Protein AF-A0A7C3S3N9-F1 (afdb_monomer)

Foldseek 3Di:
DKKKWKWFADPVPGTDTPDIGDDPDPDPVPDDPVNVLVVCCVVPVVPDDSVRMDIDMFDFDDPPPPDTDGDPPDDDDPPPPPDDDDDDDDDPDDDDDDDDDD

Radius of gyration: 27.32 Å; Cα contacts (8 Å, |Δi|>4): 95; chains: 1; bounding box: 39×74×64 Å

pLDDT: mean 71.43, std 19.49, range [36.66, 93.38]

Sequence (102 aa):
MVAYEFYVRDNSHGDRLIGILPERRKRLDRITDESIFRWASKVFNTMVDLRKVYFVSVTVQQNGRGFYFPEPRGRRKPNEMEKGGTPAASAPSSPSSRDEER

Nearest PDB structures (foldseek):
  8p0v-assembly1_M  TM=3.145E-01  e=1.426E+00  Homo sapiens
  6bk9-assembly1_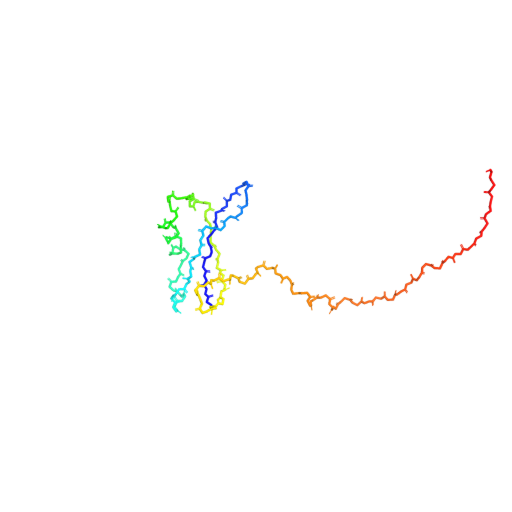A  TM=2.525E-01  e=1.426E+00  Doryteuthis pealeii
  6ll9-assembly1_B  TM=3.140E-01  e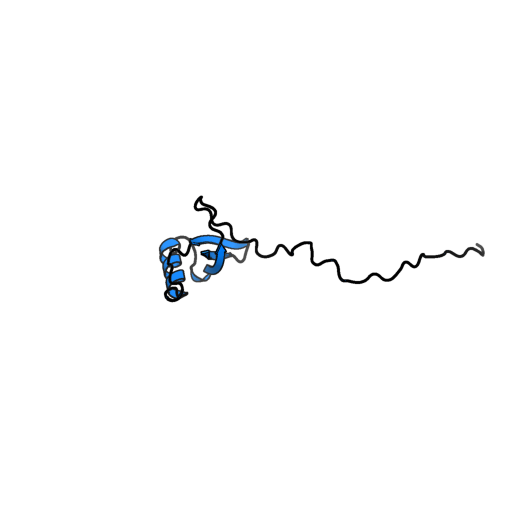=9.272E+00  Aeromonas hydrophila
  1h3q-assembly1_A  TM=3.244E-01  e=8.692E+00  Mus musculus

Structure (mmCIF, N/CA/C/O backbone):
data_AF-A0A7C3S3N9-F1
#
_entry.id   AF-A0A7C3S3N9-F1
#
loop_
_atom_site.group_PDB
_atom_site.id
_atom_site.type_symbol
_atom_site.label_atom_id
_atom_site.label_alt_id
_atom_site.label_comp_id
_atom_site.label_asym_id
_atom_site.label_entity_id
_atom_site.label_seq_id
_atom_site.pdbx_PDB_ins_code
_atom_site.Cartn_x
_atom_site.Cartn_y
_atom_site.Cartn_z
_atom_site.occupancy
_atom_site.B_iso_or_equiv
_atom_site.auth_seq_id
_atom_site.auth_comp_id
_atom_site.auth_asym_id
_atom_site.auth_atom_id
_atom_site.pdbx_PDB_model_num
ATOM 1 N N . MET A 1 1 ? -8.031 -8.086 11.714 1.00 80.75 1 MET A N 1
ATOM 2 C CA . MET A 1 1 ? -7.443 -6.740 11.506 1.00 80.75 1 MET A CA 1
ATOM 3 C C . MET A 1 1 ? -7.171 -6.559 10.017 1.00 80.75 1 MET A C 1
ATOM 5 O O . MET A 1 1 ? -7.115 -7.567 9.328 1.00 80.75 1 MET A O 1
ATOM 9 N N . VAL A 1 2 ? -7.049 -5.334 9.503 1.00 85.31 2 VAL A N 1
ATOM 10 C CA . VAL A 1 2 ? -6.697 -5.093 8.090 1.00 85.31 2 VAL A CA 1
ATOM 11 C C . VAL A 1 2 ? -5.201 -4.791 7.983 1.00 85.31 2 VAL A C 1
ATOM 13 O O . VAL A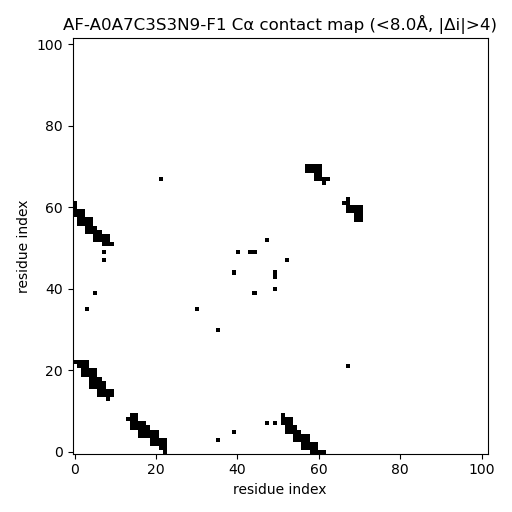 1 2 ? -4.623 -4.184 8.883 1.00 85.31 2 VAL A O 1
ATOM 16 N N . ALA A 1 3 ? -4.566 -5.220 6.903 1.00 88.75 3 ALA A N 1
ATOM 17 C CA . ALA A 1 3 ? -3.250 -4.747 6.496 1.00 88.75 3 ALA A CA 1
ATOM 18 C C . ALA A 1 3 ? -3.249 -4.453 4.992 1.00 88.75 3 ALA A C 1
ATOM 20 O O . ALA A 1 3 ? -4.100 -4.953 4.256 1.00 88.75 3 ALA A O 1
ATOM 21 N N . TYR A 1 4 ? -2.303 -3.635 4.550 1.00 91.12 4 TYR A N 1
ATOM 22 C CA . TYR A 1 4 ? -2.098 -3.303 3.145 1.00 91.12 4 TYR A CA 1
ATOM 23 C C . TYR A 1 4 ? -0.775 -3.896 2.690 1.00 91.12 4 TYR A C 1
ATOM 25 O O . TYR A 1 4 ? 0.281 -3.534 3.209 1.00 91.12 4 TYR A O 1
ATOM 33 N N . GLU A 1 5 ? -0.833 -4.828 1.750 1.00 91.62 5 GLU A N 1
ATOM 34 C CA . GLU A 1 5 ? 0.355 -5.387 1.113 1.00 91.62 5 GLU A CA 1
ATOM 35 C C . GLU A 1 5 ? 0.690 -4.556 -0.116 1.00 91.62 5 GLU A C 1
ATOM 37 O O . GLU A 1 5 ? -0.193 -4.252 -0.916 1.00 91.62 5 GLU A O 1
ATOM 42 N N . PHE A 1 6 ? 1.962 -4.211 -0.269 1.00 92.69 6 PHE A N 1
ATOM 43 C CA . PHE A 1 6 ? 2.473 -3.464 -1.407 1.00 92.69 6 PHE A CA 1
ATOM 44 C C . PHE A 1 6 ? 3.247 -4.390 -2.321 1.00 92.69 6 PHE A C 1
ATOM 46 O O . PHE A 1 6 ? 4.129 -5.124 -1.871 1.00 92.69 6 PHE A O 1
ATOM 53 N N . TYR A 1 7 ? 2.960 -4.293 -3.609 1.00 92.31 7 TYR A N 1
ATOM 54 C CA . TYR A 1 7 ? 3.609 -5.067 -4.648 1.00 92.31 7 TYR A CA 1
ATOM 55 C C . TYR A 1 7 ? 4.197 -4.139 -5.694 1.00 92.31 7 TYR A C 1
ATOM 57 O O . TYR A 1 7 ? 3.597 -3.122 -6.031 1.00 92.31 7 TYR A O 1
ATOM 65 N N . VAL A 1 8 ? 5.352 -4.511 -6.237 1.00 92.19 8 VAL A N 1
ATOM 66 C CA . VAL A 1 8 ? 5.878 -3.923 -7.467 1.00 92.19 8 VAL A CA 1
ATOM 67 C C . VAL A 1 8 ? 5.617 -4.887 -8.614 1.00 92.19 8 VAL A C 1
ATOM 69 O O . VAL A 1 8 ? 5.965 -6.068 -8.535 1.00 92.19 8 VAL A O 1
ATOM 72 N N . ARG A 1 9 ? 5.002 -4.383 -9.683 1.00 90.00 9 ARG A N 1
ATOM 73 C CA . ARG A 1 9 ? 4.832 -5.142 -10.917 1.00 90.00 9 ARG A CA 1
ATOM 74 C C . ARG A 1 9 ? 6.140 -5.152 -11.694 1.00 90.00 9 ARG A C 1
ATOM 76 O O . ARG A 1 9 ? 6.600 -4.110 -12.166 1.00 90.00 9 ARG A O 1
ATOM 83 N N . ASP A 1 10 ? 6.725 -6.334 -11.830 1.00 85.00 10 ASP A N 1
ATOM 84 C CA . ASP A 1 10 ? 7.879 -6.572 -12.683 1.00 85.00 10 ASP A CA 1
ATOM 85 C C . ASP A 1 10 ? 7.454 -7.387 -13.905 1.00 85.00 10 ASP A C 1
ATOM 87 O O . ASP A 1 10 ? 6.924 -8.490 -13.781 1.00 85.00 10 ASP A O 1
ATOM 91 N N . ASN A 1 11 ? 7.706 -6.852 -15.098 1.00 79.62 11 ASN A N 1
ATOM 92 C CA . ASN A 1 11 ? 7.356 -7.520 -16.349 1.00 79.62 11 ASN A CA 1
ATOM 93 C C . ASN A 1 11 ? 8.109 -8.849 -16.530 1.00 79.62 11 ASN A C 1
ATOM 95 O O . ASN A 1 11 ? 7.618 -9.722 -17.239 1.00 79.62 11 ASN A O 1
ATOM 99 N N . SER A 1 12 ? 9.273 -9.010 -15.894 1.00 83.25 12 SER A N 1
ATOM 100 C CA . SER A 1 12 ? 10.117 -10.202 -16.038 1.00 83.25 12 SER A CA 1
ATOM 101 C C . SER A 1 12 ? 9.868 -11.259 -14.960 1.00 83.25 12 SER A C 1
ATOM 103 O O . SER A 1 12 ? 10.080 -12.445 -15.200 1.00 83.25 12 SER A O 1
ATOM 105 N N . HIS A 1 13 ? 9.438 -10.845 -13.765 1.00 79.62 13 HIS A N 1
ATOM 106 C CA . HIS A 1 13 ? 9.367 -11.712 -12.579 1.00 79.62 13 HIS A CA 1
ATOM 107 C C . HIS A 1 13 ? 7.976 -11.781 -11.935 1.00 79.62 13 HIS A C 1
ATOM 109 O O . HIS A 1 13 ? 7.809 -12.446 -10.913 1.00 79.62 13 HIS A O 1
ATOM 115 N N . GLY A 1 14 ? 6.980 -11.117 -12.524 1.00 86.31 14 GLY A N 1
ATOM 116 C CA . GLY A 1 14 ? 5.647 -10.998 -11.951 1.00 86.31 14 GLY A CA 1
ATOM 117 C C . GLY A 1 14 ? 5.598 -10.013 -10.783 1.00 86.31 14 GLY A C 1
ATOM 118 O O . GLY A 1 14 ? 6.461 -9.148 -10.613 1.00 86.31 14 GLY A O 1
ATOM 119 N N 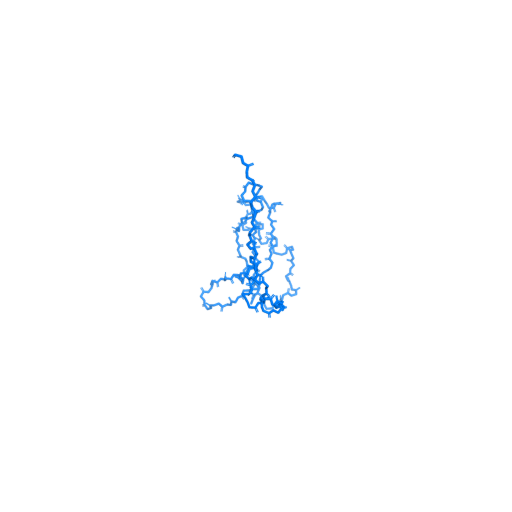. ASP A 1 15 ? 4.550 -10.126 -9.975 1.00 90.44 15 ASP A N 1
ATOM 120 C CA . ASP A 1 15 ? 4.313 -9.207 -8.867 1.00 90.44 15 ASP A CA 1
ATOM 121 C C . ASP A 1 15 ? 5.150 -9.606 -7.640 1.00 90.44 15 ASP A C 1
ATOM 123 O O . ASP A 1 15 ? 5.038 -10.719 -7.121 1.00 90.44 15 ASP A O 1
ATOM 127 N N . ARG A 1 16 ? 5.991 -8.687 -7.152 1.00 90.31 16 ARG A N 1
ATOM 128 C CA . ARG A 1 16 ? 6.873 -8.916 -5.994 1.00 90.31 16 ARG A CA 1
ATOM 129 C C . ARG A 1 16 ? 6.409 -8.116 -4.787 1.00 90.31 16 ARG A C 1
ATOM 131 O O . ARG A 1 16 ? 6.229 -6.907 -4.896 1.00 90.31 16 ARG A O 1
ATOM 138 N N . LEU A 1 17 ? 6.250 -8.775 -3.639 1.00 90.31 17 LEU A N 1
ATOM 139 C CA . LEU A 1 17 ? 5.909 -8.119 -2.374 1.00 90.31 17 LEU A CA 1
ATOM 140 C C . LEU A 1 17 ? 7.082 -7.245 -1.909 1.00 90.31 17 LEU A C 1
ATOM 142 O O . LEU A 1 17 ? 8.195 -7.742 -1.748 1.00 90.31 17 LEU A O 1
ATOM 146 N N . ILE A 1 18 ? 6.823 -5.961 -1.666 1.00 90.31 18 ILE A N 1
ATOM 147 C CA . ILE A 1 18 ? 7.831 -4.988 -1.211 1.00 90.31 18 ILE A CA 1
ATOM 148 C C . ILE A 1 18 ? 7.606 -4.522 0.229 1.00 90.31 18 ILE A C 1
ATOM 150 O O . ILE A 1 18 ? 8.526 -4.014 0.865 1.00 90.31 18 ILE A O 1
ATOM 154 N N . GLY A 1 19 ? 6.407 -4.721 0.779 1.00 88.56 19 GLY A N 1
ATOM 155 C CA . GLY A 1 19 ? 6.162 -4.451 2.189 1.00 88.56 19 GLY A CA 1
ATOM 156 C C . GLY A 1 19 ? 4.710 -4.599 2.608 1.00 88.56 19 GLY A C 1
ATOM 157 O O . GLY A 1 19 ? 3.819 -4.811 1.791 1.00 88.56 19 GLY A O 1
ATOM 158 N N . ILE A 1 20 ? 4.491 -4.487 3.915 1.00 89.81 20 ILE A N 1
ATOM 159 C CA . ILE A 1 20 ? 3.182 -4.629 4.549 1.00 89.81 20 ILE A CA 1
ATOM 160 C C . ILE A 1 20 ? 2.990 -3.451 5.503 1.00 89.81 20 ILE A C 1
ATOM 162 O O . ILE A 1 20 ? 3.844 -3.197 6.353 1.00 89.81 20 ILE A O 1
ATOM 166 N N . LEU A 1 21 ? 1.860 -2.755 5.387 1.00 89.69 21 LEU A N 1
ATOM 167 C CA . LEU A 1 21 ? 1.396 -1.741 6.330 1.00 89.69 21 LEU A CA 1
ATOM 168 C C . LEU A 1 21 ? 0.225 -2.309 7.141 1.00 89.69 21 LEU A C 1
ATOM 170 O O . LEU A 1 21 ? -0.903 -2.350 6.646 1.00 89.69 21 LEU A O 1
ATOM 174 N N . PRO A 1 22 ? 0.452 -2.746 8.390 1.00 87.44 22 PRO A N 1
ATOM 175 C CA . PRO A 1 22 ? -0.627 -3.160 9.273 1.00 87.44 22 PRO A CA 1
ATOM 176 C C . PRO A 1 22 ? -1.468 -1.948 9.665 1.00 87.44 22 PRO A C 1
ATOM 178 O O . PRO A 1 22 ? -0.924 -0.954 10.157 1.00 87.44 22 PRO A O 1
ATOM 181 N N . GLU A 1 23 ? -2.785 -2.030 9.501 1.00 87.56 23 GLU A N 1
ATOM 182 C CA . GLU A 1 23 ? -3.662 -0.954 9.940 1.00 87.56 23 GLU A CA 1
ATOM 183 C C . GLU A 1 23 ? -3.854 -1.024 11.455 1.00 87.56 23 GLU A C 1
ATOM 185 O O . GLU A 1 23 ? -4.363 -2.005 11.997 1.00 87.56 23 GLU A O 1
ATOM 190 N N . ARG A 1 24 ? -3.433 0.038 12.145 1.00 81.38 24 ARG A N 1
ATOM 191 C CA . ARG A 1 24 ? -3.464 0.130 13.612 1.00 81.38 24 ARG A CA 1
ATOM 192 C C . ARG A 1 24 ? -4.585 1.029 14.130 1.00 81.38 24 ARG A C 1
ATOM 194 O O . ARG A 1 24 ? -4.844 1.051 15.333 1.00 81.38 24 ARG A O 1
ATOM 201 N N . ARG A 1 25 ? -5.244 1.804 13.266 1.00 82.50 25 ARG A N 1
ATOM 202 C CA . ARG A 1 25 ? -6.340 2.696 13.652 1.00 82.50 25 ARG A CA 1
ATOM 203 C C . ARG A 1 25 ? -7.627 1.891 13.800 1.00 82.50 25 ARG A C 1
ATOM 205 O O . ARG A 1 25 ? -7.976 1.078 12.955 1.00 82.50 25 ARG A O 1
ATOM 212 N N . LYS A 1 26 ? -8.386 2.189 14.858 1.00 75.81 26 LYS A N 1
ATOM 213 C CA . LYS A 1 26 ? -9.725 1.613 15.089 1.00 75.81 26 LYS A CA 1
ATOM 214 C C . LYS A 1 26 ? -10.791 2.164 14.131 1.00 75.81 26 LYS A C 1
ATOM 216 O O . LYS A 1 26 ? -11.844 1.562 13.973 1.00 75.81 26 LYS A O 1
ATOM 221 N N . ARG A 1 27 ? -10.524 3.324 13.526 1.00 77.81 27 ARG A N 1
ATOM 222 C CA . ARG A 1 27 ? -11.424 4.059 12.633 1.00 77.81 27 ARG A CA 1
ATOM 223 C C . ARG A 1 27 ? -10.954 3.923 11.190 1.00 77.81 27 ARG A C 1
ATOM 225 O O . ARG A 1 27 ? -10.054 4.648 10.768 1.00 77.81 27 ARG A O 1
ATOM 232 N N . LEU A 1 28 ? -11.539 2.959 10.479 1.00 71.06 28 LEU A N 1
ATOM 233 C CA . LEU A 1 28 ? -11.195 2.656 9.086 1.00 71.06 28 LEU A CA 1
ATOM 234 C C . LEU A 1 28 ? -11.686 3.735 8.107 1.00 71.06 28 LEU A C 1
ATOM 236 O O . LEU A 1 28 ? -11.101 3.905 7.047 1.00 71.06 28 LEU A O 1
ATOM 240 N N . ASP A 1 29 ? -12.691 4.521 8.500 1.00 77.06 29 ASP A N 1
ATOM 241 C CA . ASP A 1 29 ? -13.289 5.615 7.721 1.00 77.06 29 ASP A CA 1
ATOM 242 C C . ASP A 1 29 ? -12.318 6.763 7.406 1.00 77.06 29 ASP A C 1
ATOM 244 O O . ASP A 1 29 ? -12.565 7.572 6.518 1.00 77.06 29 ASP A O 1
ATOM 248 N N . ARG A 1 30 ? -11.199 6.843 8.131 1.00 77.50 30 ARG A N 1
ATOM 249 C CA . ARG A 1 30 ? -10.163 7.864 7.919 1.00 77.50 30 ARG A CA 1
ATOM 250 C C . ARG A 1 30 ? -9.053 7.425 6.971 1.00 77.50 30 ARG A C 1
ATOM 252 O O . ARG A 1 30 ? -8.129 8.203 6.737 1.00 77.50 30 ARG A O 1
ATOM 259 N N . ILE A 1 31 ? -9.088 6.184 6.495 1.00 83.56 31 ILE A N 1
ATOM 260 C CA . ILE A 1 31 ? -8.044 5.645 5.632 1.00 83.56 31 ILE A CA 1
ATOM 261 C C . ILE A 1 31 ? -8.483 5.827 4.190 1.00 83.56 31 ILE A C 1
ATOM 263 O O . ILE A 1 31 ? -9.533 5.344 3.782 1.00 83.56 31 ILE A O 1
ATOM 267 N N . THR A 1 32 ? -7.652 6.525 3.431 1.00 89.81 32 THR A N 1
ATOM 268 C CA . THR A 1 32 ? -7.838 6.718 1.996 1.00 89.81 32 THR A CA 1
ATOM 269 C C . THR A 1 32 ? -6.696 6.065 1.238 1.00 89.81 32 THR A C 1
ATOM 271 O O . THR A 1 32 ? -5.576 5.978 1.755 1.00 89.81 32 THR A O 1
ATOM 274 N N . ASP A 1 33 ? -6.951 5.683 -0.007 1.00 90.25 33 ASP A N 1
ATOM 275 C CA . ASP A 1 33 ? -5.927 5.157 -0.914 1.00 90.25 33 ASP A CA 1
ATOM 276 C C . ASP A 1 33 ? -4.736 6.119 -1.023 1.00 90.25 33 ASP A C 1
ATOM 278 O O . ASP A 1 33 ? -3.585 5.702 -0.940 1.00 90.25 33 ASP A O 1
ATOM 282 N N . GLU A 1 34 ? -5.006 7.427 -1.057 1.00 90.88 34 GLU A N 1
ATOM 283 C CA . GLU A 1 34 ? -3.992 8.487 -1.022 1.00 90.88 34 GLU A CA 1
ATOM 284 C C . GLU A 1 34 ? -3.103 8.407 0.231 1.00 90.88 34 GLU A C 1
ATOM 286 O O . GLU A 1 34 ? -1.885 8.552 0.155 1.00 90.88 34 GLU A O 1
ATOM 291 N N . SER A 1 35 ? -3.683 8.158 1.410 1.00 90.00 35 SER A N 1
ATOM 292 C CA . SER A 1 35 ? -2.913 8.044 2.655 1.00 90.00 35 SER A CA 1
ATOM 293 C C . SER A 1 35 ? -2.005 6.809 2.670 1.00 90.00 35 SER A C 1
ATOM 295 O O . SER A 1 35 ? -0.872 6.880 3.156 1.00 90.00 35 SER A O 1
ATOM 297 N N . ILE A 1 36 ? -2.483 5.703 2.094 1.00 90.44 36 ILE A N 1
ATOM 298 C CA . ILE A 1 36 ? -1.749 4.444 1.950 1.00 90.44 36 ILE A CA 1
ATOM 299 C C . ILE A 1 36 ? -0.601 4.642 0.953 1.00 90.44 36 ILE A C 1
ATOM 301 O O . ILE A 1 36 ? 0.545 4.291 1.242 1.00 90.44 36 ILE A O 1
ATOM 305 N N . PHE A 1 37 ? -0.877 5.289 -0.179 1.00 89.75 37 PHE A N 1
ATOM 306 C CA . PHE A 1 37 ? 0.116 5.561 -1.211 1.00 89.75 37 PHE A CA 1
ATOM 307 C C . PHE A 1 37 ? 1.178 6.560 -0.740 1.00 89.75 37 PHE A C 1
ATOM 309 O O . PHE A 1 37 ? 2.366 6.333 -0.935 1.00 89.75 37 PHE A O 1
ATOM 316 N N . ARG A 1 38 ? 0.795 7.618 -0.012 1.00 91.06 38 ARG A N 1
ATOM 317 C CA . ARG A 1 38 ? 1.753 8.544 0.620 1.00 91.06 38 ARG A CA 1
ATOM 318 C C . ARG A 1 38 ? 2.692 7.843 1.589 1.00 91.06 38 ARG A C 1
ATOM 320 O O . ARG A 1 38 ? 3.860 8.223 1.678 1.00 91.06 38 ARG A O 1
ATOM 327 N N . TRP A 1 39 ? 2.197 6.857 2.336 1.00 90.88 39 TRP A N 1
ATOM 328 C CA . TRP A 1 39 ? 3.055 6.039 3.186 1.00 90.88 39 TRP A CA 1
ATOM 329 C C . TRP A 1 39 ? 4.052 5.241 2.340 1.00 90.88 39 TRP A C 1
ATOM 331 O O . TRP A 1 39 ? 5.250 5.320 2.600 1.00 90.88 39 TRP A O 1
ATOM 341 N N . ALA A 1 40 ? 3.587 4.569 1.284 1.00 89.12 40 ALA A N 1
ATOM 342 C CA . ALA A 1 40 ? 4.451 3.821 0.372 1.00 89.12 40 ALA A CA 1
ATOM 343 C C . ALA A 1 40 ? 5.519 4.703 -0.281 1.00 89.12 40 ALA A C 1
ATOM 345 O O . ALA A 1 40 ? 6.688 4.332 -0.291 1.00 89.12 40 ALA A O 1
ATOM 346 N N . SER A 1 41 ? 5.157 5.903 -0.737 1.00 89.38 41 SER A N 1
ATOM 347 C CA . SER A 1 41 ? 6.117 6.874 -1.259 1.00 89.38 41 SER A CA 1
ATOM 348 C C . SER A 1 41 ? 7.164 7.236 -0.206 1.00 89.38 41 SER A C 1
ATOM 350 O O . SER A 1 41 ? 8.354 7.221 -0.485 1.00 89.38 41 SER A O 1
ATOM 352 N N . LYS A 1 42 ? 6.776 7.496 1.045 1.00 90.06 42 LYS A N 1
ATOM 353 C CA . LYS A 1 42 ? 7.759 7.816 2.093 1.00 90.06 42 LYS A CA 1
ATOM 354 C C . LYS A 1 42 ? 8.732 6.673 2.387 1.00 90.06 42 LYS A C 1
ATOM 356 O O . LYS A 1 42 ? 9.874 6.947 2.737 1.00 90.06 42 LYS A O 1
ATOM 361 N N . VAL A 1 43 ? 8.286 5.424 2.273 1.00 88.88 43 VAL A N 1
ATOM 362 C CA . VAL A 1 43 ? 9.092 4.248 2.634 1.00 88.88 43 VAL A CA 1
ATOM 363 C C . VAL A 1 43 ? 9.911 3.718 1.454 1.00 88.88 43 VAL A C 1
ATOM 365 O O . VAL A 1 43 ? 11.047 3.300 1.652 1.00 88.88 43 VAL A O 1
ATOM 368 N N . PHE A 1 44 ? 9.371 3.752 0.232 1.00 86.50 44 PHE A N 1
ATOM 369 C CA . PHE A 1 44 ? 9.941 3.052 -0.924 1.00 86.50 44 PHE A CA 1
ATOM 370 C C . PHE A 1 44 ? 10.411 3.958 -2.076 1.00 86.50 44 PHE A C 1
ATOM 372 O O . PHE A 1 44 ? 10.988 3.437 -3.027 1.00 86.50 44 PHE A O 1
ATOM 379 N N . ASN A 1 45 ? 10.214 5.284 -2.026 1.00 79.50 45 ASN A N 1
ATOM 380 C CA . ASN A 1 45 ? 10.490 6.191 -3.162 1.00 79.50 45 ASN A CA 1
ATOM 381 C C . ASN A 1 45 ? 11.936 6.158 -3.689 1.00 79.50 45 ASN A C 1
ATOM 383 O O . ASN A 1 45 ? 12.170 6.492 -4.843 1.00 79.50 45 ASN A O 1
ATOM 387 N N . THR A 1 46 ? 12.915 5.749 -2.884 1.00 78.69 46 THR A N 1
ATOM 388 C CA . THR A 1 46 ? 14.314 5.616 -3.328 1.00 78.69 46 THR A CA 1
ATOM 389 C C . THR A 1 46 ? 14.665 4.221 -3.848 1.00 78.69 46 THR A C 1
ATOM 391 O O . THR A 1 46 ? 15.748 4.038 -4.395 1.00 78.69 46 THR A O 1
ATOM 394 N N . MET A 1 47 ? 13.778 3.236 -3.677 1.00 80.50 47 MET A N 1
ATOM 395 C CA . MET A 1 47 ? 14.057 1.819 -3.937 1.00 80.50 47 MET A CA 1
ATOM 396 C C . MET A 1 47 ? 13.267 1.246 -5.117 1.00 80.50 47 MET A C 1
ATOM 398 O O . MET A 1 47 ? 13.721 0.287 -5.736 1.00 80.50 47 MET A O 1
ATOM 402 N N . VAL A 1 48 ? 12.092 1.801 -5.436 1.00 83.81 48 VAL A N 1
ATOM 403 C CA . VAL A 1 48 ? 11.209 1.277 -6.492 1.00 83.81 48 VAL A CA 1
ATOM 404 C C . VAL A 1 48 ? 10.546 2.397 -7.294 1.00 83.81 48 VAL A C 1
ATOM 406 O O . VAL A 1 48 ? 10.256 3.471 -6.770 1.00 83.81 48 VAL A O 1
ATOM 409 N N . ASP A 1 49 ? 10.248 2.126 -8.568 1.00 88.25 49 ASP A N 1
ATOM 410 C CA . ASP A 1 49 ? 9.403 3.003 -9.385 1.00 88.25 49 ASP A CA 1
ATOM 411 C C . ASP A 1 49 ? 7.959 2.932 -8.878 1.00 88.25 49 ASP A C 1
ATOM 413 O O . ASP A 1 49 ? 7.251 1.952 -9.122 1.00 88.25 49 ASP A O 1
ATOM 417 N N . LEU A 1 50 ? 7.519 3.980 -8.178 1.00 86.94 50 LEU A N 1
ATOM 418 C CA . LEU A 1 50 ? 6.187 4.060 -7.573 1.00 86.94 50 LEU A CA 1
ATOM 419 C C . LEU A 1 50 ? 5.052 3.884 -8.591 1.00 86.94 50 LEU A C 1
ATOM 421 O O . LEU A 1 50 ? 3.979 3.425 -8.219 1.00 86.94 50 LEU A O 1
ATOM 425 N N . ARG A 1 51 ? 5.279 4.167 -9.881 1.00 89.12 51 ARG A N 1
ATOM 426 C CA . ARG A 1 51 ? 4.275 3.947 -10.942 1.00 89.12 51 ARG A CA 1
ATOM 427 C C . ARG A 1 51 ? 3.956 2.472 -11.174 1.00 89.12 51 ARG A C 1
ATOM 429 O O . ARG A 1 51 ? 2.917 2.151 -11.740 1.00 89.12 51 ARG A O 1
ATOM 436 N N . LYS A 1 52 ? 4.855 1.582 -10.756 1.00 90.69 52 LYS A N 1
ATOM 437 C CA . LYS A 1 52 ? 4.691 0.126 -10.832 1.00 90.69 52 LYS A CA 1
ATOM 438 C C . LYS A 1 52 ? 4.212 -0.468 -9.513 1.00 90.69 52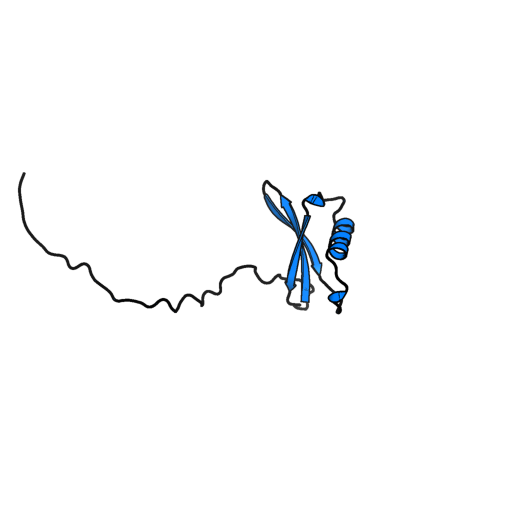 LYS A C 1
ATOM 440 O O . LYS A 1 52 ? 4.018 -1.681 -9.438 1.00 90.69 52 LYS A O 1
ATOM 445 N N . VAL A 1 53 ? 4.062 0.360 -8.479 1.00 91.69 53 VAL A N 1
ATOM 446 C CA . VAL A 1 53 ? 3.613 -0.075 -7.163 1.00 91.69 53 VAL A CA 1
ATOM 447 C C . VAL A 1 53 ? 2.097 -0.043 -7.107 1.00 91.69 53 VAL A C 1
ATOM 449 O O . VAL A 1 53 ? 1.465 0.954 -7.447 1.00 91.69 53 VAL A O 1
ATOM 452 N N . TYR A 1 54 ? 1.517 -1.132 -6.626 1.00 93.00 54 TYR A N 1
ATOM 453 C CA . TYR A 1 54 ? 0.113 -1.198 -6.261 1.00 93.00 54 TYR A CA 1
ATOM 454 C C . TYR A 1 54 ? -0.017 -1.814 -4.871 1.00 93.00 54 TYR A C 1
ATOM 456 O O . TYR A 1 54 ? 0.924 -2.419 -4.349 1.00 93.00 54 TYR A O 1
ATOM 464 N N . PHE A 1 55 ? -1.179 -1.643 -4.251 1.00 93.38 55 PHE A N 1
ATOM 465 C CA . PHE A 1 55 ? -1.465 -2.255 -2.963 1.0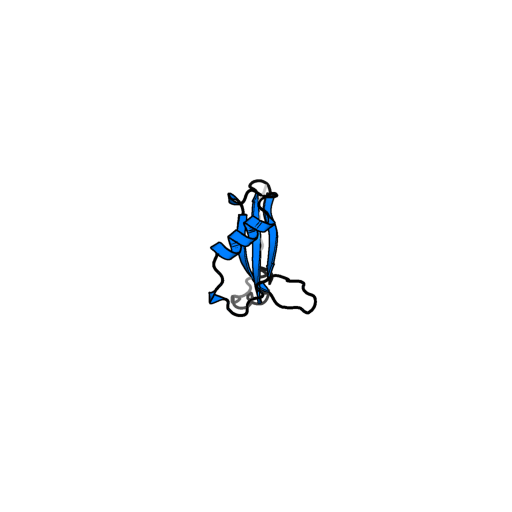0 93.38 55 PHE A CA 1
ATOM 466 C C . PHE A 1 55 ? -2.785 -3.006 -2.990 1.00 93.38 55 PHE A C 1
ATOM 468 O O . PHE A 1 55 ? -3.655 -2.754 -3.822 1.00 93.38 55 PHE A O 1
ATOM 475 N N . VAL A 1 56 ? -2.919 -3.936 -2.057 1.00 92.12 56 VAL A N 1
ATOM 476 C CA . VAL A 1 56 ? -4.129 -4.727 -1.849 1.00 92.12 56 VAL A CA 1
ATOM 477 C C . VAL A 1 56 ? -4.431 -4.792 -0.362 1.00 92.12 56 VAL A C 1
ATOM 479 O O . VAL A 1 56 ? -3.529 -4.907 0.471 1.00 92.12 56 VAL A O 1
ATOM 482 N N . SER A 1 57 ? -5.712 -4.703 -0.018 1.00 89.75 57 SER A N 1
ATOM 483 C CA . SER A 1 57 ? -6.167 -4.877 1.355 1.00 89.75 57 SER A CA 1
ATOM 484 C C . SER A 1 57 ? -6.280 -6.365 1.685 1.00 89.75 57 SER A C 1
ATOM 486 O O . SER A 1 57 ? -6.804 -7.171 0.914 1.00 89.75 57 SER A O 1
ATOM 488 N N . VAL A 1 58 ? -5.769 -6.748 2.851 1.00 85.94 58 VAL A N 1
ATOM 489 C CA . VAL A 1 58 ? -5.883 -8.103 3.394 1.00 85.94 58 VAL A CA 1
ATOM 490 C C . VAL A 1 58 ? -6.480 -8.073 4.778 1.00 85.94 58 VAL A C 1
ATOM 492 O O . VAL A 1 58 ? -6.172 -7.207 5.596 1.00 85.94 58 VAL A O 1
ATOM 495 N N . THR A 1 59 ? -7.311 -9.070 5.057 1.00 85.12 59 THR A N 1
ATOM 496 C CA . THR A 1 59 ? -7.704 -9.372 6.428 1.00 85.12 59 THR A CA 1
ATOM 497 C C . THR A 1 59 ? -6.654 -10.298 7.026 1.00 85.12 59 THR A C 1
ATOM 499 O O . THR A 1 59 ? -6.337 -11.339 6.459 1.00 85.12 59 THR A O 1
ATOM 502 N N . VAL A 1 60 ? -6.104 -9.895 8.165 1.00 77.25 60 VAL A N 1
ATOM 503 C CA . VAL A 1 60 ? -5.071 -10.617 8.909 1.00 77.25 60 VAL A CA 1
ATOM 504 C C . VAL A 1 60 ? -5.578 -10.949 10.308 1.00 77.25 60 VAL A C 1
ATOM 506 O O . VAL A 1 60 ? -6.221 -10.120 10.973 1.00 77.25 60 VAL A O 1
ATOM 509 N N . GLN A 1 61 ? -5.284 -12.164 10.764 1.00 72.81 61 GLN A N 1
ATOM 510 C CA . GLN A 1 61 ? -5.501 -12.572 12.150 1.00 72.81 61 GLN A CA 1
ATOM 511 C C . GLN A 1 61 ? -4.304 -12.132 13.004 1.00 72.81 61 GLN A C 1
ATOM 513 O O . GLN A 1 61 ? -3.155 -12.180 12.565 1.00 72.81 61 GLN A O 1
ATOM 518 N N . GLN A 1 62 ? -4.568 -11.619 14.207 1.00 66.62 62 GLN A N 1
ATOM 519 C CA . GLN A 1 62 ? -3.518 -11.121 15.094 1.00 66.62 62 GLN A CA 1
ATOM 520 C C . GLN A 1 62 ? -3.026 -12.256 15.993 1.00 66.62 62 GLN A C 1
ATOM 522 O O . GLN A 1 62 ? -3.587 -12.509 17.055 1.00 66.62 62 GLN A O 1
ATOM 527 N N . ASN A 1 63 ? -1.941 -12.916 15.601 1.00 60.78 63 ASN A N 1
ATOM 528 C CA . ASN A 1 63 ? -1.444 -14.088 16.323 1.00 60.78 63 ASN A CA 1
ATOM 529 C C . ASN A 1 63 ? -0.418 -13.690 17.393 1.00 60.78 63 ASN A C 1
ATOM 531 O O . ASN A 1 63 ? 0.692 -14.201 17.357 1.00 60.78 63 ASN A O 1
ATOM 535 N N . GLY A 1 64 ? -0.723 -12.732 18.281 1.00 53.56 64 GLY A N 1
ATOM 536 C CA . GLY A 1 64 ? 0.053 -12.365 19.490 1.00 53.56 64 GLY A CA 1
ATOM 537 C C . GLY A 1 64 ? 1.544 -11.972 19.356 1.00 53.56 64 GLY A C 1
ATOM 538 O O . GLY A 1 64 ? 2.099 -11.388 20.277 1.00 53.56 64 GLY A O 1
ATOM 539 N N . ARG A 1 65 ? 2.204 -12.251 18.228 1.00 59.00 65 ARG A N 1
ATOM 540 C CA . ARG A 1 65 ? 3.658 -12.185 18.011 1.00 59.00 65 ARG A CA 1
ATOM 541 C C . ARG A 1 65 ? 4.060 -11.133 16.973 1.00 59.00 65 ARG A C 1
ATOM 543 O O . ARG A 1 65 ? 5.204 -11.103 16.548 1.00 59.00 65 ARG A O 1
ATOM 550 N N . GLY A 1 66 ? 3.122 -10.290 16.534 1.00 57.41 66 GLY A N 1
ATOM 551 C CA . GLY A 1 66 ? 3.388 -9.212 15.571 1.00 57.41 66 GLY A CA 1
ATOM 552 C C . GLY A 1 66 ? 3.608 -9.661 14.120 1.00 57.41 66 GLY A C 1
ATOM 553 O O . GLY A 1 66 ? 3.861 -8.813 13.270 1.00 57.41 66 GLY A O 1
ATOM 554 N N . PHE A 1 67 ? 3.477 -10.957 13.825 1.00 56.59 67 PHE A N 1
ATOM 555 C CA . PHE A 1 67 ? 3.510 -11.488 12.463 1.00 56.59 67 PHE A CA 1
ATOM 556 C C . PHE A 1 67 ? 2.112 -11.458 11.843 1.00 56.59 67 PHE A C 1
ATOM 558 O O . PHE A 1 67 ? 1.148 -11.938 12.444 1.00 56.59 67 PHE A O 1
ATOM 565 N N . TYR A 1 68 ? 2.020 -10.901 10.637 1.00 62.00 68 TYR A N 1
ATOM 566 C CA . TYR A 1 68 ? 0.798 -10.853 9.844 1.00 62.00 68 TYR A CA 1
ATOM 567 C C . TYR A 1 68 ? 0.892 -11.922 8.769 1.00 62.00 68 TYR A C 1
ATOM 569 O O . TYR A 1 68 ? 1.620 -11.763 7.793 1.00 62.00 68 TYR A O 1
ATOM 577 N N . PHE A 1 69 ? 0.181 -13.023 8.977 1.00 58.28 69 PHE A N 1
ATOM 578 C CA . PHE A 1 69 ? -0.015 -14.014 7.933 1.00 58.28 69 PHE A CA 1
ATOM 579 C C . PHE A 1 69 ? -1.264 -13.594 7.157 1.00 58.28 69 PHE A C 1
ATOM 581 O O . PHE A 1 69 ? -2.344 -13.557 7.758 1.00 58.28 69 PHE A O 1
ATOM 588 N N . PRO A 1 70 ? -1.151 -13.211 5.873 1.00 57.56 70 PRO A N 1
ATOM 589 C CA . PRO A 1 70 ? -2.339 -13.064 5.051 1.00 57.56 70 PRO A CA 1
ATOM 590 C C . PRO A 1 70 ? -3.058 -14.412 5.003 1.00 57.56 70 PRO A C 1
ATOM 592 O O . PRO A 1 70 ? -2.418 -15.461 4.880 1.00 57.56 70 PRO A O 1
ATOM 595 N N . GLU A 1 71 ? -4.387 -14.395 5.111 1.00 59.25 71 GLU A N 1
ATOM 596 C CA . GLU A 1 71 ? -5.177 -15.580 4.776 1.00 59.25 71 GLU A CA 1
ATOM 597 C C . GLU A 1 71 ? -4.792 -16.019 3.352 1.00 59.25 71 GLU A C 1
ATOM 599 O O . GLU A 1 71 ? -4.779 -15.173 2.447 1.00 59.25 71 GLU A O 1
ATOM 604 N N . PRO A 1 72 ? -4.436 -17.299 3.126 1.00 56.47 72 PRO A N 1
ATOM 605 C CA . PRO A 1 72 ? -3.997 -17.768 1.821 1.00 56.47 72 PRO A CA 1
ATOM 606 C C . PRO A 1 72 ? -5.038 -17.423 0.755 1.00 56.47 72 PRO A C 1
ATOM 608 O O . PRO A 1 72 ? -6.155 -17.950 0.762 1.00 56.47 72 PRO A O 1
ATOM 611 N N . ARG A 1 73 ? -4.680 -16.540 -0.183 1.00 56.50 73 ARG A N 1
ATOM 612 C CA . ARG A 1 73 ? -5.540 -16.233 -1.328 1.00 56.50 73 ARG A CA 1
ATOM 613 C C . ARG A 1 73 ? -5.575 -17.460 -2.231 1.00 56.50 73 ARG A C 1
ATOM 615 O O . ARG A 1 73 ? -4.652 -17.704 -2.997 1.00 56.50 73 ARG A O 1
ATOM 622 N N . GLY A 1 74 ? -6.640 -18.245 -2.103 1.00 58.88 74 GLY A N 1
ATOM 623 C C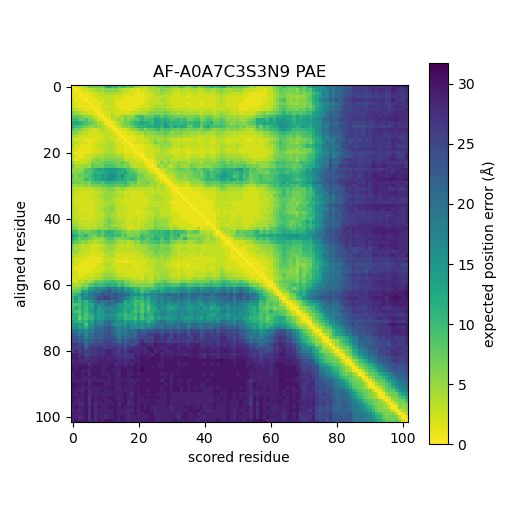A . GLY A 1 74 ? -6.878 -19.406 -2.951 1.00 58.88 74 GLY A CA 1
ATOM 624 C C . GLY A 1 74 ? -6.202 -20.686 -2.466 1.00 58.88 74 GLY A C 1
ATOM 625 O O . GLY A 1 74 ? -5.355 -21.251 -3.146 1.00 58.88 74 GLY A O 1
ATOM 626 N N . ARG A 1 75 ? -6.684 -21.240 -1.353 1.00 45.78 75 ARG A N 1
ATOM 627 C CA . ARG A 1 75 ? -6.818 -22.697 -1.254 1.00 45.78 75 ARG A CA 1
ATOM 628 C C . ARG A 1 75 ? -8.311 -22.984 -1.312 1.00 45.78 75 ARG A C 1
ATOM 630 O O . ARG A 1 75 ? -9.016 -22.718 -0.341 1.00 45.78 75 ARG A O 1
ATOM 637 N N . ARG A 1 76 ? -8.818 -23.465 -2.457 1.00 45.38 76 ARG A N 1
ATOM 638 C CA . ARG A 1 76 ? -10.164 -24.063 -2.488 1.00 45.38 76 ARG A CA 1
ATOM 639 C C . ARG A 1 76 ? -10.196 -25.098 -1.367 1.00 45.38 76 ARG A C 1
ATOM 641 O O . ARG A 1 76 ? -9.276 -25.916 -1.273 1.00 45.38 76 ARG A O 1
ATOM 648 N N . LYS A 1 77 ? -11.181 -25.018 -0.469 1.00 42.25 77 LYS A N 1
ATOM 649 C CA . LYS A 1 77 ? -11.332 -26.054 0.554 1.00 42.25 77 LYS A CA 1
ATOM 650 C C . LYS A 1 77 ? -11.545 -27.380 -0.191 1.00 42.25 77 LYS A C 1
ATOM 652 O O . LYS A 1 77 ? -12.375 -27.403 -1.093 1.00 42.25 77 LYS A O 1
ATOM 657 N N . PRO A 1 78 ? -10.848 -28.474 0.158 1.00 50.75 78 PRO A N 1
ATOM 658 C CA . PRO A 1 78 ? -11.044 -29.770 -0.501 1.00 50.75 78 PRO A CA 1
ATOM 659 C C . PRO A 1 78 ? -12.477 -30.325 -0.393 1.00 50.75 78 PRO A C 1
ATOM 661 O O . PRO A 1 78 ? -12.783 -31.332 -1.014 1.00 50.75 78 PRO A O 1
ATOM 664 N N . ASN A 1 79 ? -13.352 -29.694 0.397 1.00 52.03 79 ASN A N 1
ATOM 665 C CA . ASN A 1 79 ? -14.628 -30.258 0.828 1.00 52.03 79 ASN A CA 1
ATOM 666 C C . ASN A 1 79 ? -15.855 -29.824 0.001 1.00 52.03 79 ASN A C 1
ATOM 668 O O . ASN A 1 79 ? -16.979 -30.011 0.445 1.00 52.03 79 ASN A O 1
ATOM 672 N N . GLU A 1 80 ? -15.656 -29.244 -1.185 1.00 51.62 80 GLU A N 1
ATOM 673 C CA . GLU A 1 80 ? -16.728 -28.922 -2.149 1.00 51.62 80 GLU A CA 1
ATOM 674 C C . GLU A 1 80 ? -16.665 -29.820 -3.403 1.00 51.62 80 GLU A C 1
ATOM 676 O O . GLU A 1 80 ? -17.030 -29.407 -4.499 1.00 51.62 80 GLU A O 1
ATOM 681 N N . MET A 1 81 ? -16.177 -31.061 -3.264 1.00 52.94 81 MET A N 1
ATOM 682 C CA . MET A 1 81 ? -16.195 -32.067 -4.343 1.00 52.94 81 MET A CA 1
ATOM 683 C C . MET A 1 81 ? -17.254 -33.165 -4.187 1.00 52.94 81 MET A C 1
ATOM 685 O O . MET A 1 81 ? -17.386 -33.991 -5.082 1.00 52.94 81 MET A O 1
ATOM 689 N N . GLU A 1 82 ? -18.082 -33.153 -3.143 1.00 54.31 82 GLU A N 1
ATOM 690 C CA . GLU A 1 82 ? -19.241 -34.049 -3.074 1.00 54.31 82 GLU A CA 1
ATOM 691 C C . GLU A 1 82 ? -20.537 -33.263 -3.219 1.00 54.31 82 GLU A C 1
ATOM 693 O O . GLU A 1 82 ? -21.104 -32.849 -2.219 1.00 54.31 82 GLU A O 1
ATOM 698 N N . LYS A 1 83 ? -20.979 -33.043 -4.464 1.00 52.00 83 LYS A N 1
ATOM 699 C CA . LYS A 1 83 ? -22.381 -33.163 -4.935 1.00 52.00 83 LYS A CA 1
ATOM 700 C C . LYS A 1 83 ? -22.412 -33.081 -6.468 1.00 52.00 83 LYS A C 1
ATOM 702 O O . LYS A 1 83 ? -23.070 -32.231 -7.055 1.00 52.00 83 LYS A O 1
ATOM 707 N N . GLY A 1 84 ? -21.677 -33.973 -7.123 1.00 40.81 84 GLY A N 1
ATOM 708 C CA . GLY A 1 84 ? -21.889 -34.320 -8.526 1.00 40.81 84 GLY A CA 1
ATOM 709 C C . GLY A 1 84 ? -22.232 -35.798 -8.563 1.00 40.81 84 GLY A C 1
ATOM 710 O O . GLY A 1 84 ? -21.358 -36.623 -8.330 1.00 40.81 84 GLY A O 1
ATOM 711 N N . GLY A 1 85 ? -23.516 -36.113 -8.722 1.00 41.09 85 GLY A N 1
ATOM 712 C CA . GLY A 1 85 ? -24.030 -37.473 -8.626 1.00 41.09 85 GLY A CA 1
ATOM 713 C C . GLY A 1 85 ? -23.338 -38.441 -9.582 1.00 41.09 85 GLY A C 1
ATOM 714 O O . GLY A 1 85 ? -23.131 -38.147 -10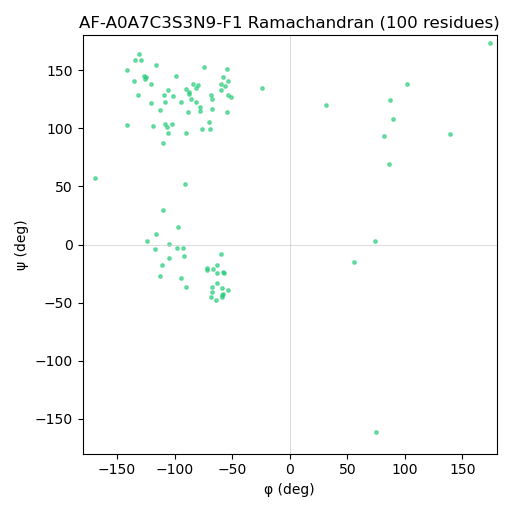.757 1.00 41.09 85 GLY A O 1
ATOM 715 N N . THR A 1 86 ? -23.026 -39.620 -9.061 1.00 46.75 86 THR A N 1
ATOM 716 C CA . THR A 1 86 ? -22.759 -40.828 -9.834 1.00 46.75 86 THR A CA 1
ATOM 717 C C . THR A 1 86 ? -23.930 -41.091 -10.786 1.00 46.75 86 THR A C 1
ATOM 719 O O . THR A 1 86 ? -25.086 -41.029 -10.359 1.00 46.75 86 THR A O 1
ATOM 722 N N . PRO A 1 87 ? -23.655 -41.538 -12.017 1.00 40.97 87 PRO A N 1
ATOM 723 C CA . PRO A 1 87 ? -24.394 -42.688 -12.494 1.00 40.97 87 PRO A CA 1
ATOM 724 C C . PRO A 1 87 ? -23.434 -43.825 -12.834 1.00 40.97 87 PRO A C 1
ATOM 726 O O . PRO A 1 87 ? -22.501 -43.687 -13.616 1.00 40.97 87 PRO A O 1
ATOM 729 N N . ALA A 1 88 ? -23.697 -44.924 -12.131 1.00 36.66 88 ALA A N 1
ATOM 730 C CA . ALA A 1 88 ? -23.624 -46.315 -12.544 1.00 36.66 88 ALA A CA 1
ATOM 731 C C . ALA A 1 88 ? -22.584 -46.728 -13.599 1.00 36.66 88 ALA A C 1
ATOM 733 O O . ALA A 1 88 ? -22.636 -46.368 -14.771 1.00 36.66 88 ALA A O 1
ATOM 734 N N . ALA A 1 89 ? -21.734 -47.642 -13.136 1.00 47.09 89 ALA A N 1
ATOM 735 C CA . ALA A 1 89 ? -21.039 -48.667 -13.893 1.00 47.09 89 ALA A CA 1
ATOM 736 C C . ALA A 1 89 ? -21.723 -49.075 -15.209 1.00 47.09 89 ALA A C 1
ATOM 738 O O . ALA A 1 89 ? -22.907 -49.406 -15.254 1.00 47.09 89 ALA A O 1
ATOM 739 N N . SER A 1 90 ? -20.925 -49.177 -16.264 1.00 38.12 90 SER A N 1
ATOM 740 C CA . SER A 1 90 ? -21.200 -50.067 -17.388 1.00 38.12 90 SER A CA 1
ATOM 741 C C . SER A 1 90 ? -19.865 -50.656 -17.817 1.00 38.12 90 SER A C 1
ATOM 743 O O . SER A 1 90 ? -19.011 -49.974 -18.378 1.00 38.12 90 SER A O 1
ATOM 745 N N . ALA A 1 91 ? -19.653 -51.910 -17.428 1.00 46.91 91 ALA A N 1
ATOM 746 C CA . ALA A 1 91 ? -18.520 -52.718 -17.843 1.00 46.91 91 ALA A CA 1
ATOM 747 C C . ALA A 1 91 ? -18.485 -52.835 -19.378 1.00 46.91 91 ALA A C 1
ATOM 749 O O . ALA A 1 91 ? -19.547 -52.979 -19.985 1.00 46.91 91 ALA A O 1
ATOM 750 N N . PRO A 1 92 ? -17.311 -52.859 -20.027 1.00 38.94 92 PRO A N 1
ATOM 751 C CA . PRO A 1 92 ? -17.232 -53.371 -21.382 1.00 38.94 92 PRO A CA 1
ATOM 752 C C . PRO A 1 92 ? -17.288 -54.902 -21.322 1.00 38.94 92 PRO A C 1
ATOM 754 O O . PRO A 1 92 ? -16.304 -55.578 -21.024 1.00 38.94 92 PRO A O 1
ATOM 757 N N . SER A 1 93 ? -18.471 -55.454 -21.573 1.00 37.44 93 SER A N 1
ATOM 758 C CA . SER A 1 93 ? -18.650 -56.855 -21.938 1.00 37.44 93 SER A CA 1
ATOM 759 C C . SER A 1 93 ? -18.037 -57.104 -23.318 1.00 37.44 93 SER A C 1
ATOM 761 O O . SER A 1 93 ? -18.497 -56.543 -24.312 1.00 37.44 93 SER A O 1
ATOM 763 N N . SER A 1 94 ? -17.012 -57.954 -23.375 1.00 41.94 94 SER A N 1
ATOM 764 C CA . SER A 1 94 ? -16.535 -58.583 -24.610 1.00 41.94 94 SER A CA 1
ATOM 765 C C . SER A 1 94 ? -17.675 -59.319 -25.323 1.00 41.94 94 SER A C 1
ATOM 767 O O . SER A 1 94 ? -18.524 -59.917 -24.655 1.00 41.94 94 SER A O 1
ATOM 769 N N . PRO A 1 95 ? -17.613 -59.425 -26.658 1.00 43.06 95 PRO A N 1
ATOM 770 C CA . PRO A 1 95 ? -17.924 -60.706 -27.266 1.00 43.06 95 PRO A CA 1
ATOM 771 C C . PRO A 1 95 ? -16.821 -61.202 -28.204 1.00 43.06 95 PRO A C 1
ATOM 773 O O . PRO A 1 95 ? -16.115 -60.461 -28.881 1.00 43.06 95 PRO A O 1
ATOM 776 N N . SER A 1 96 ? -16.714 -62.520 -28.158 1.00 40.34 96 SER A N 1
ATOM 777 C CA . SER A 1 96 ? -15.846 -63.430 -28.885 1.00 40.34 96 SER A CA 1
ATOM 778 C C . SER A 1 96 ? -16.277 -63.618 -30.349 1.00 40.34 96 SER A C 1
ATOM 780 O O . SER A 1 96 ? -17.473 -63.628 -30.638 1.00 40.34 96 SER A O 1
ATOM 782 N N . SER A 1 97 ? -15.280 -63.941 -31.185 1.00 44.19 97 SER A N 1
ATOM 783 C CA . SER A 1 97 ? -15.270 -64.896 -32.316 1.00 44.19 97 SER A CA 1
ATOM 784 C C . SER A 1 97 ? -15.364 -64.432 -33.786 1.00 44.19 97 SER A C 1
ATOM 786 O O . SER A 1 97 ? -16.227 -63.642 -34.159 1.00 44.19 97 SER A O 1
ATOM 788 N N . ARG A 1 98 ? -14.506 -65.122 -34.574 1.00 40.81 98 ARG A N 1
ATOM 789 C CA . ARG A 1 98 ? -14.394 -65.351 -36.038 1.00 40.81 98 ARG A CA 1
ATOM 790 C C . ARG A 1 98 ? -13.556 -64.355 -36.847 1.00 40.81 98 ARG A C 1
ATOM 792 O O . ARG A 1 98 ? -13.858 -63.173 -36.860 1.00 40.81 98 ARG A O 1
ATOM 799 N N . ASP A 1 99 ? -12.366 -64.748 -37.316 1.00 45.12 99 ASP A N 1
ATOM 800 C CA . ASP A 1 99 ? -11.994 -65.701 -38.402 1.00 45.12 99 ASP A CA 1
ATOM 801 C C . ASP A 1 99 ? -11.932 -65.004 -39.774 1.00 45.12 99 ASP A C 1
ATOM 803 O O . ASP A 1 99 ? -12.911 -64.387 -40.169 1.00 45.12 99 ASP A O 1
ATOM 807 N N . GLU A 1 100 ? -10.768 -65.138 -40.431 1.00 42.69 100 GLU A N 1
ATOM 808 C CA . GLU A 1 100 ? -10.398 -65.015 -41.867 1.00 42.69 100 GLU A CA 1
ATOM 809 C C . GLU A 1 100 ? -9.045 -64.282 -41.997 1.00 42.69 100 GLU A C 1
ATOM 811 O O . GLU A 1 100 ? -8.921 -63.091 -41.731 1.00 42.69 100 GLU A O 1
ATOM 816 N N . GLU A 1 101 ? -7.934 -65.017 -42.094 1.00 44.78 101 GLU A N 1
ATOM 817 C CA . GLU A 1 101 ? -7.354 -65.568 -43.336 1.00 44.78 101 GLU A CA 1
ATOM 818 C C . GLU A 1 101 ? -6.514 -64.528 -44.104 1.00 44.78 101 GLU A C 1
ATOM 820 O O . GLU A 1 101 ? -7.029 -63.785 -44.935 1.00 44.78 101 GLU A O 1
ATOM 825 N N . ARG A 1 102 ? -5.195 -64.505 -43.843 1.00 43.16 102 ARG A N 1
ATOM 826 C CA . ARG A 1 102 ? -4.151 -64.710 -44.868 1.00 43.16 102 ARG A CA 1
ATOM 827 C C . ARG A 1 102 ? -2.748 -64.843 -44.284 1.00 43.16 102 ARG A C 1
ATOM 829 O O . ARG A 1 102 ? -2.452 -64.148 -43.290 1.00 43.16 102 ARG A O 1
#

Solvent-accessible surface area (backbone atoms only — not comparable to full-atom values): 6993 Å² total; per-residue (Å²): 86,50,28,36,42,31,31,37,62,36,98,89,76,44,76,40,83,76,49,74,50,73,57,81,67,93,62,66,89,79,66,46,71,67,60,55,48,53,49,48,48,76,75,37,60,92,78,47,68,65,91,41,48,49,72,46,84,40,63,25,62,85,68,92,72,88,58,73,54,66,65,75,86,80,68,78,69,86,84,81,73,86,88,72,83,83,80,77,91,76,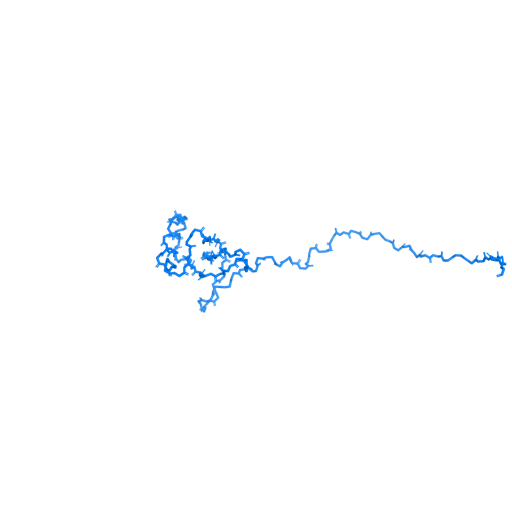78,89,78,82,82,87,89,84,91,84,90,133

Mean predicted aligned error: 15.03 Å

Secondary structure (DSSP, 8-state):
-EEEEEEEEETTTEEEEEEEEE---S-GGG--HHHHHHHHHHHHTTTS-GGGEEEEEEEB---SSS---B--TT---TTS---S------------------